Protein AF-A0A924NNB6-F1 (afdb_monomer_lite)

Foldseek 3Di:
DVVPDDDDDDAFAVGDPHDPDPDDPDLLVRLVVVVVVCVVVVQQADAQEAEACRLSNQVNNCVVCVSRYPHYHYHNYPDDDPPPDPVNVVCPDPVVVVVVCVCVPPVNVVVVVVVLVVCVVVVNDPDDPPDPDD

Radius of gyration: 19.05 Å; chains: 1; bounding box: 53×29×44 Å

Sequence (134 aa):
MAATHHVLAPDLLSHGGSAKPRGDYSLGAHACGIRDLLAALGHDRITLVGHSLGGGIAMQFAYQFPERVERLALVGAGGLGPEVSAFLRAATLPGAELVLPVIAHRWVRQAGRKVGELLGKLGVPVSPAVGAAL

pLDDT: mean 83.87, std 15.1, range [34.75, 98.25]

Structure (mmCIF, N/CA/C/O backbone):
data_AF-A0A924NNB6-F1
#
_entry.id   AF-A0A924NNB6-F1
#
loop_
_atom_site.group_PDB
_atom_site.id
_atom_site.type_symbol
_atom_site.label_atom_id
_atom_site.label_alt_id
_atom_site.label_comp_id
_atom_site.label_asym_id
_atom_site.label_entity_id
_atom_site.label_seq_id
_atom_site.pdbx_PDB_ins_code
_atom_site.Cartn_x
_atom_site.Cartn_y
_atom_site.Cartn_z
_atom_site.occupancy
_atom_site.B_iso_or_equiv
_atom_site.auth_seq_id
_atom_site.auth_comp_id
_atom_site.auth_asym_id
_atom_site.auth_atom_id
_atom_site.pdbx_PDB_model_num
ATOM 1 N N . MET A 1 1 ? 1.177 -11.361 16.588 1.00 72.25 1 MET A N 1
ATOM 2 C CA . MET A 1 1 ? 0.005 -10.519 16.248 1.00 72.25 1 MET A CA 1
ATOM 3 C C . MET A 1 1 ? -1.304 -11.302 16.265 1.00 72.25 1 MET A C 1
ATOM 5 O O . MET A 1 1 ? -2.208 -10.872 16.962 1.00 72.25 1 MET A O 1
ATOM 9 N N . ALA A 1 2 ? -1.407 -12.460 15.599 1.00 86.75 2 ALA A N 1
ATOM 10 C CA . ALA A 1 2 ? -2.663 -13.227 15.517 1.00 86.75 2 ALA A CA 1
ATOM 11 C C . ALA A 1 2 ? -3.257 -13.700 16.864 1.00 86.75 2 ALA A C 1
ATOM 13 O O . ALA A 1 2 ? -4.454 -13.924 16.953 1.00 86.75 2 ALA A O 1
ATOM 14 N N . ALA A 1 3 ? -2.448 -13.810 17.926 1.00 89.19 3 ALA A N 1
ATOM 15 C CA . ALA A 1 3 ? -2.936 -14.181 19.259 1.00 89.19 3 ALA A CA 1
ATOM 16 C C . ALA A 1 3 ? -3.886 -13.142 19.890 1.00 89.19 3 ALA A C 1
ATOM 18 O O . ALA A 1 3 ? -4.628 -13.475 20.805 1.00 89.19 3 ALA A O 1
ATOM 19 N N . THR A 1 4 ? -3.848 -11.885 19.434 1.00 93.81 4 THR A N 1
ATOM 20 C CA . THR A 1 4 ? -4.623 -10.775 20.021 1.00 93.81 4 THR A CA 1
ATOM 21 C C . THR A 1 4 ? -5.350 -9.919 18.988 1.00 93.81 4 THR A C 1
ATOM 23 O O . THR A 1 4 ? -6.103 -9.029 19.364 1.00 93.81 4 THR A O 1
ATOM 26 N N . HIS A 1 5 ? -5.117 -10.153 17.695 1.00 92.38 5 HIS A N 1
ATOM 27 C CA . HIS A 1 5 ? -5.667 -9.352 16.604 1.00 92.38 5 HIS A CA 1
ATOM 28 C C . HIS A 1 5 ? -6.185 -10.260 15.495 1.00 92.38 5 HIS A C 1
ATOM 30 O O . HIS A 1 5 ? -5.566 -11.278 15.180 1.00 92.38 5 HIS A O 1
ATOM 36 N N . HIS A 1 6 ? -7.262 -9.834 14.837 1.00 94.44 6 HIS A N 1
ATOM 37 C CA . HIS A 1 6 ? -7.624 -10.380 13.538 1.00 94.44 6 HIS A CA 1
ATOM 38 C C . HIS A 1 6 ? -6.660 -9.812 12.488 1.00 94.44 6 HIS A C 1
ATOM 40 O O . HIS A 1 6 ? -6.624 -8.604 12.260 1.00 94.44 6 HIS A O 1
ATOM 46 N N . VAL A 1 7 ? -5.817 -10.671 11.911 1.00 96.12 7 VAL A N 1
ATOM 47 C CA . VAL A 1 7 ? -4.740 -10.257 11.002 1.00 96.12 7 VAL A CA 1
ATOM 48 C C . VAL A 1 7 ? -5.115 -10.599 9.568 1.00 96.12 7 VAL A C 1
ATOM 50 O O . VAL A 1 7 ? -5.275 -11.769 9.230 1.00 96.12 7 VAL A O 1
ATOM 53 N N . LEU A 1 8 ? -5.180 -9.573 8.720 1.00 95.75 8 LEU A N 1
ATOM 54 C CA . LEU A 1 8 ? -5.325 -9.714 7.275 1.00 95.75 8 LEU A CA 1
ATOM 55 C C . LEU A 1 8 ? -3.960 -9.508 6.611 1.00 95.75 8 LEU A C 1
ATOM 57 O O . LEU A 1 8 ? -3.350 -8.451 6.762 1.00 95.75 8 LEU A O 1
ATOM 61 N N . ALA A 1 9 ? -3.489 -10.511 5.872 1.00 95.56 9 ALA A N 1
ATOM 62 C CA . ALA A 1 9 ? -2.234 -10.461 5.120 1.00 95.56 9 ALA A CA 1
ATOM 63 C C . ALA A 1 9 ? -2.452 -10.995 3.690 1.00 95.56 9 ALA A C 1
ATOM 65 O O . ALA A 1 9 ? -2.056 -12.122 3.390 1.00 95.56 9 ALA A O 1
ATOM 66 N N . PRO A 1 10 ? -3.151 -10.237 2.825 1.00 94.62 10 PRO A N 1
ATOM 67 C CA . PRO A 1 10 ? -3.444 -10.670 1.465 1.00 94.62 10 PRO A CA 1
ATOM 68 C C . PRO A 1 10 ? -2.213 -10.571 0.556 1.00 94.62 10 PRO A C 1
ATOM 70 O O . PRO A 1 10 ? -1.406 -9.646 0.673 1.00 94.62 10 PRO A O 1
ATOM 73 N N . ASP A 1 11 ? -2.136 -11.461 -0.432 1.00 96.00 11 ASP A N 1
ATOM 74 C CA . ASP A 1 11 ? -1.263 -11.256 -1.585 1.00 96.00 11 ASP A CA 1
ATOM 75 C C . ASP A 1 11 ? -1.826 -10.123 -2.453 1.00 96.00 11 ASP A C 1
ATOM 77 O O . ASP A 1 11 ? -2.956 -10.197 -2.944 1.00 96.00 11 ASP A O 1
ATOM 81 N N . LEU A 1 12 ? -1.039 -9.068 -2.678 1.00 93.38 12 LEU A N 1
ATOM 82 C CA . LEU A 1 12 ? -1.432 -7.978 -3.575 1.00 93.38 12 LEU A CA 1
ATOM 83 C C . LEU A 1 12 ? -1.624 -8.484 -5.009 1.00 93.38 12 LEU A C 1
ATOM 85 O O . LEU A 1 12 ? -0.997 -9.456 -5.431 1.00 93.38 12 LEU A O 1
ATOM 89 N N . LEU A 1 13 ? -2.432 -7.779 -5.805 1.00 92.25 13 LEU A N 1
ATOM 90 C CA . LEU A 1 13 ? -2.535 -8.058 -7.238 1.00 92.25 13 LEU A CA 1
ATOM 91 C C . LEU A 1 13 ? -1.130 -8.087 -7.865 1.00 92.25 13 LEU A C 1
ATOM 93 O O . LEU A 1 13 ? -0.260 -7.298 -7.496 1.00 92.25 13 LEU A O 1
ATOM 97 N N . SER A 1 14 ? -0.894 -9.020 -8.785 1.00 89.06 14 SER A N 1
ATOM 98 C CA . SER A 1 14 ? 0.411 -9.408 -9.349 1.00 89.06 14 SER A CA 1
ATOM 99 C C . SER A 1 14 ? 1.428 -10.106 -8.431 1.00 89.06 14 SER A C 1
ATOM 101 O O . SER A 1 14 ? 2.442 -10.593 -8.936 1.00 89.06 14 SER A O 1
ATOM 103 N N . HIS A 1 15 ? 1.153 -10.251 -7.134 1.00 92.50 15 HIS A N 1
ATOM 104 C CA . HIS A 1 15 ? 2.054 -10.872 -6.156 1.00 92.50 15 HIS A CA 1
ATOM 105 C C . HIS A 1 15 ? 1.536 -12.240 -5.700 1.00 92.50 15 HIS A C 1
ATOM 107 O O . HIS A 1 15 ? 0.348 -12.531 -5.818 1.00 92.50 15 HIS A O 1
ATOM 113 N N . GLY A 1 16 ? 2.443 -13.098 -5.221 1.00 93.19 16 GLY A N 1
ATOM 114 C CA . GLY A 1 16 ? 2.105 -14.392 -4.617 1.00 93.19 16 GLY A CA 1
ATOM 115 C C . GLY A 1 16 ? 1.098 -15.223 -5.424 1.00 93.19 16 GLY A C 1
ATOM 116 O O . GLY A 1 16 ? 1.246 -15.385 -6.644 1.00 93.19 16 GLY A O 1
ATOM 117 N N . GLY A 1 17 ? 0.072 -15.728 -4.739 1.00 94.50 17 GLY A N 1
ATOM 118 C CA . GLY A 1 17 ? -1.052 -16.483 -5.296 1.00 94.50 17 GLY A CA 1
ATOM 119 C C . GLY A 1 17 ? -2.124 -15.631 -5.984 1.00 94.50 17 GLY A C 1
ATOM 120 O O . GLY A 1 17 ? -2.973 -16.181 -6.684 1.00 94.50 17 GLY A O 1
ATOM 121 N N . SER A 1 18 ? -2.073 -14.304 -5.857 1.00 95.06 18 SER A N 1
ATOM 122 C CA . SER A 1 18 ? -3.040 -13.406 -6.492 1.00 95.06 18 SER A CA 1
ATOM 123 C C . SER A 1 18 ? -2.898 -13.361 -8.015 1.00 95.06 18 SER A C 1
ATOM 125 O O . SER A 1 18 ? -1.831 -13.603 -8.603 1.00 95.06 18 SER A O 1
ATOM 127 N N . ALA A 1 19 ? -4.014 -13.034 -8.670 1.00 92.25 19 ALA A N 1
ATOM 128 C CA . ALA A 1 19 ? -4.095 -12.915 -10.118 1.00 92.25 19 ALA A CA 1
ATOM 129 C C . ALA A 1 19 ? -3.088 -11.882 -10.659 1.00 92.25 19 ALA A C 1
ATOM 131 O O . ALA A 1 19 ? -2.722 -10.914 -9.989 1.00 92.25 19 ALA A O 1
ATOM 132 N N . LYS A 1 20 ? -2.643 -12.095 -11.901 1.00 93.12 20 LYS A N 1
ATOM 133 C CA . LYS A 1 20 ? -1.662 -11.252 -12.609 1.00 93.12 20 LYS A CA 1
ATOM 134 C C . LYS A 1 20 ? -2.254 -10.700 -13.919 1.00 93.12 20 LYS A C 1
ATOM 136 O O . LYS A 1 20 ? -1.689 -10.956 -14.984 1.00 93.12 20 LYS A O 1
ATOM 141 N N . PRO A 1 21 ? -3.423 -10.028 -13.891 1.00 92.19 21 PRO A N 1
ATOM 142 C CA . PRO A 1 21 ? -4.035 -9.494 -15.104 1.00 92.19 21 PRO A CA 1
ATOM 143 C C . PRO A 1 21 ? -3.196 -8.350 -15.684 1.00 92.19 21 PRO A C 1
ATOM 145 O O . PRO A 1 21 ? -2.355 -7.760 -15.009 1.00 92.19 21 PRO A O 1
ATOM 148 N N . ARG A 1 22 ? -3.435 -7.983 -16.941 1.00 89.69 22 ARG A N 1
ATOM 149 C CA . ARG A 1 22 ? -2.976 -6.675 -17.425 1.00 89.69 22 ARG A CA 1
ATOM 150 C C . ARG A 1 22 ? -3.924 -5.624 -16.850 1.00 89.69 22 ARG A C 1
ATOM 152 O O . ARG A 1 22 ? -5.133 -5.821 -16.911 1.00 89.69 22 ARG A O 1
ATOM 159 N N . GLY A 1 23 ? -3.392 -4.549 -16.284 1.00 88.38 23 GLY A N 1
ATOM 160 C CA . GLY A 1 23 ? -4.204 -3.535 -15.622 1.00 88.38 23 GLY A CA 1
ATOM 161 C C . GLY A 1 23 ? -3.360 -2.431 -15.005 1.00 88.38 23 GLY A C 1
ATOM 162 O O . GLY A 1 23 ? -2.148 -2.375 -15.224 1.00 88.38 23 GLY A O 1
ATOM 163 N N . ASP A 1 24 ? -4.025 -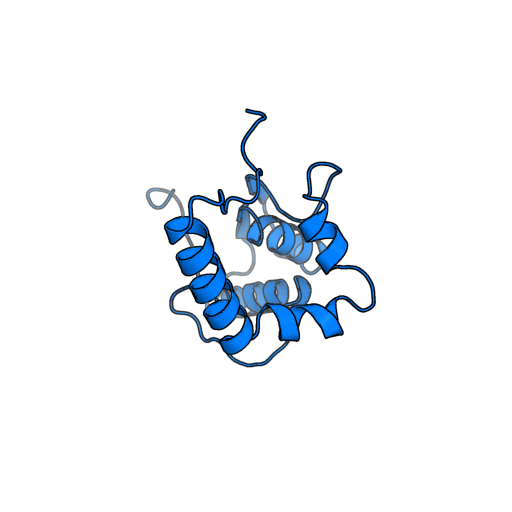1.566 -14.245 1.00 89.69 24 ASP A N 1
ATOM 164 C CA . ASP A 1 24 ? -3.372 -0.515 -13.476 1.00 89.69 24 ASP A CA 1
ATOM 165 C C . ASP A 1 24 ? -2.739 -1.098 -12.200 1.00 89.69 24 ASP A C 1
ATOM 167 O O . ASP A 1 24 ? -3.416 -1.715 -11.379 1.00 89.69 24 ASP A O 1
ATOM 171 N N . TYR A 1 25 ? -1.429 -0.898 -12.061 1.00 90.06 25 TYR A N 1
ATOM 172 C CA . TYR A 1 25 ? -0.612 -1.295 -10.909 1.00 90.06 25 TYR A CA 1
ATOM 173 C C . TYR A 1 25 ? -0.048 -0.077 -10.165 1.00 90.06 25 TYR A C 1
ATOM 175 O O . TYR A 1 25 ? 0.946 -0.172 -9.443 1.00 90.06 25 TYR A O 1
ATOM 183 N N . SER A 1 26 ? -0.661 1.092 -10.357 1.00 90.75 26 SER A N 1
ATOM 184 C CA . SER A 1 26 ? -0.357 2.286 -9.583 1.00 90.75 26 SER A CA 1
ATOM 185 C C . SER A 1 26 ? -0.593 2.044 -8.089 1.00 90.75 26 SER A C 1
ATOM 187 O O . SER A 1 26 ? -1.390 1.194 -7.678 1.00 90.75 26 SER A O 1
ATOM 189 N N . LEU A 1 27 ? 0.069 2.841 -7.243 1.00 92.94 27 LEU A N 1
ATOM 190 C CA . LEU A 1 27 ? -0.195 2.824 -5.800 1.00 92.94 27 LEU A CA 1
ATOM 191 C C . LEU A 1 27 ? -1.682 3.077 -5.506 1.00 92.94 27 LEU A C 1
ATOM 193 O O . LEU A 1 27 ? -2.234 2.472 -4.590 1.00 92.94 27 LEU A O 1
ATOM 197 N N . GLY A 1 28 ? -2.332 3.933 -6.306 1.00 94.88 28 GLY A N 1
ATOM 198 C CA . GLY A 1 28 ? -3.760 4.224 -6.197 1.00 94.88 28 GLY A CA 1
ATOM 199 C C . GLY A 1 28 ? -4.635 3.015 -6.521 1.00 94.88 28 GLY A C 1
ATOM 200 O O . GLY A 1 28 ? -5.554 2.717 -5.765 1.00 94.88 28 GLY A O 1
ATOM 201 N N . ALA A 1 29 ? -4.324 2.268 -7.584 1.00 95.44 29 ALA A N 1
ATOM 202 C CA . ALA A 1 29 ? -5.042 1.036 -7.907 1.00 95.44 29 ALA A CA 1
ATOM 203 C C . ALA A 1 29 ? -4.890 -0.021 -6.807 1.00 95.44 29 ALA A C 1
ATOM 205 O O . ALA A 1 29 ? -5.873 -0.643 -6.403 1.00 95.44 29 ALA A O 1
ATOM 206 N N . HIS A 1 30 ? -3.682 -0.182 -6.261 1.00 96.50 30 HIS A N 1
ATOM 207 C CA . HIS A 1 30 ? -3.458 -1.072 -5.124 1.00 96.50 30 HIS A CA 1
ATOM 208 C C . HIS A 1 30 ? -4.237 -0.641 -3.873 1.00 96.50 30 HIS A C 1
ATOM 210 O O . HIS A 1 30 ? -4.828 -1.492 -3.210 1.00 96.50 30 HIS A O 1
ATOM 216 N N . ALA A 1 31 ? -4.285 0.657 -3.568 1.00 97.56 31 ALA A N 1
ATOM 217 C CA . ALA A 1 31 ? -5.057 1.188 -2.448 1.00 97.56 31 ALA A CA 1
ATOM 218 C C . ALA A 1 31 ? -6.571 0.958 -2.628 1.00 97.56 31 ALA A C 1
ATOM 220 O O . ALA A 1 31 ? -7.230 0.483 -1.702 1.00 97.56 31 ALA A O 1
ATOM 221 N N . CYS A 1 32 ? -7.115 1.190 -3.827 1.00 97.69 32 CYS A N 1
ATOM 222 C CA . CYS A 1 32 ? -8.499 0.831 -4.155 1.00 97.69 32 CYS A CA 1
ATOM 223 C C . CYS A 1 32 ? -8.760 -0.672 -3.973 1.00 97.69 32 CYS A C 1
ATOM 225 O O . CYS A 1 32 ? -9.769 -1.048 -3.386 1.00 97.69 32 CYS A O 1
ATOM 227 N N . GLY A 1 33 ? -7.825 -1.531 -4.391 1.00 96.69 33 GLY A N 1
ATOM 228 C CA . GLY A 1 33 ? -7.934 -2.976 -4.182 1.00 96.69 33 GLY A CA 1
ATOM 229 C C . GLY A 1 33 ? -7.995 -3.369 -2.702 1.00 96.69 33 GLY A C 1
ATOM 230 O O . GLY A 1 33 ? -8.787 -4.233 -2.330 1.00 96.69 33 GLY A O 1
ATOM 231 N N . ILE A 1 34 ? -7.214 -2.711 -1.837 1.00 97.44 34 ILE A N 1
ATOM 232 C CA . ILE A 1 34 ? -7.300 -2.916 -0.381 1.00 97.44 34 ILE A CA 1
ATOM 233 C C . ILE A 1 34 ? -8.668 -2.469 0.141 1.00 97.44 34 ILE A C 1
ATOM 235 O O . ILE A 1 34 ? -9.281 -3.200 0.914 1.00 97.44 34 ILE A O 1
ATOM 239 N N . ARG A 1 35 ? -9.178 -1.309 -0.293 1.00 97.88 35 ARG A N 1
ATOM 240 C CA . ARG A 1 35 ? -10.508 -0.819 0.111 1.00 97.88 35 ARG A CA 1
ATOM 241 C C . ARG A 1 35 ? -11.589 -1.839 -0.237 1.00 97.88 35 ARG A C 1
ATOM 243 O O . ARG A 1 35 ? -12.434 -2.137 0.603 1.00 97.88 35 ARG A O 1
ATOM 250 N N . ASP A 1 36 ? -11.547 -2.373 -1.451 1.00 97.12 36 ASP A N 1
ATOM 251 C CA . ASP A 1 36 ? -12.550 -3.317 -1.942 1.00 97.12 36 ASP A CA 1
ATOM 252 C C . ASP A 1 36 ? -12.469 -4.657 -1.206 1.00 97.12 36 ASP A C 1
ATOM 254 O O . ASP A 1 36 ? -13.498 -5.232 -0.856 1.00 97.12 36 ASP A O 1
ATOM 258 N N . LEU A 1 37 ? -11.256 -5.115 -0.881 1.00 96.88 37 LEU A N 1
ATOM 259 C CA . LEU A 1 37 ? -11.057 -6.282 -0.026 1.00 96.88 37 LEU A CA 1
ATOM 260 C C . LEU A 1 37 ? -11.663 -6.071 1.369 1.00 96.88 37 LEU A 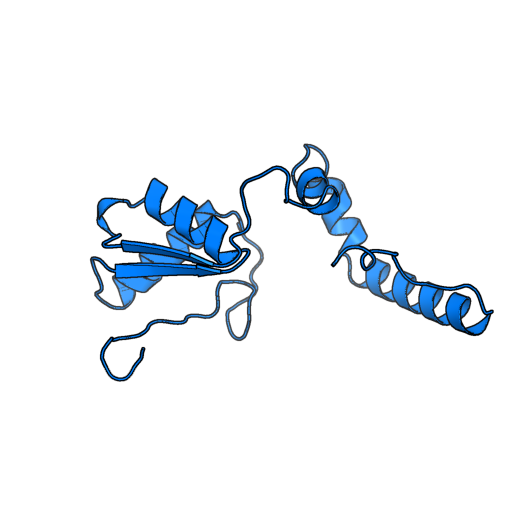C 1
ATOM 262 O O . LEU A 1 37 ? -12.361 -6.948 1.869 1.00 96.88 37 LEU A O 1
ATOM 266 N N . LEU A 1 38 ? -11.417 -4.918 1.996 1.00 97.44 38 LEU A N 1
ATOM 267 C CA . LEU A 1 38 ? -11.974 -4.605 3.313 1.00 97.44 38 LEU A CA 1
ATOM 268 C C . LEU A 1 38 ? -13.504 -4.563 3.282 1.00 97.44 38 LEU A C 1
ATOM 270 O O . LEU A 1 38 ? -14.142 -5.143 4.157 1.00 97.44 38 LEU A O 1
ATOM 274 N N . ALA A 1 39 ? -14.085 -3.952 2.247 1.00 97.19 39 ALA A N 1
ATOM 275 C CA . ALA A 1 39 ? -15.530 -3.929 2.050 1.00 97.19 39 ALA A CA 1
ATOM 276 C C . ALA A 1 39 ? -16.106 -5.345 1.883 1.00 97.19 39 ALA A C 1
ATOM 278 O O . ALA A 1 39 ? -17.099 -5.681 2.523 1.00 97.19 39 ALA A O 1
ATOM 279 N N . ALA A 1 40 ? -15.457 -6.198 1.084 1.00 97.56 40 ALA A N 1
ATOM 280 C CA . ALA A 1 40 ? -15.882 -7.582 0.873 1.00 97.56 40 ALA A CA 1
ATOM 281 C C . ALA A 1 40 ? -15.798 -8.441 2.148 1.00 97.56 40 ALA A C 1
ATOM 283 O O . ALA A 1 40 ? -16.593 -9.362 2.322 1.00 97.56 40 ALA A O 1
ATOM 284 N N . LEU A 1 41 ? -14.851 -8.140 3.039 1.00 96.88 41 LEU A N 1
ATOM 285 C CA . LEU A 1 41 ? -14.674 -8.828 4.321 1.00 96.88 41 LEU A CA 1
ATOM 286 C C . LEU A 1 41 ? -15.486 -8.205 5.472 1.00 96.88 41 LEU A C 1
ATOM 288 O O . LEU A 1 41 ? -15.477 -8.746 6.574 1.00 96.88 41 LEU A O 1
ATOM 292 N N . GLY A 1 42 ? -16.187 -7.090 5.237 1.00 97.00 42 GLY A N 1
ATOM 293 C CA . GLY A 1 42 ? -16.997 -6.413 6.255 1.00 97.00 42 GLY A CA 1
ATOM 294 C C . GLY A 1 42 ? -16.180 -5.645 7.299 1.00 97.00 42 GLY A C 1
ATOM 295 O O . GLY A 1 42 ? -16.576 -5.572 8.461 1.00 97.00 42 GLY A O 1
ATOM 296 N N . HIS A 1 43 ? -15.027 -5.092 6.913 1.00 96.81 43 HIS A N 1
ATOM 297 C CA . HIS A 1 43 ? -14.178 -4.283 7.786 1.00 96.81 43 HIS A CA 1
ATOM 298 C C . HIS A 1 43 ? -14.210 -2.806 7.385 1.00 96.81 43 HIS A C 1
ATOM 300 O O . HIS A 1 43 ? -13.738 -2.426 6.315 1.00 96.81 43 HIS A O 1
ATOM 306 N N . ASP A 1 44 ? -14.712 -1.951 8.275 1.00 95.44 44 ASP A N 1
ATOM 307 C CA . ASP A 1 44 ? -14.815 -0.515 7.996 1.00 95.44 44 ASP A CA 1
ATOM 308 C C . ASP A 1 44 ? -13.506 0.237 8.237 1.00 95.44 44 ASP A C 1
ATOM 310 O O . ASP A 1 44 ? -13.128 1.095 7.434 1.00 95.44 44 ASP A O 1
ATOM 314 N N . ARG A 1 45 ? -12.800 -0.109 9.320 1.00 97.19 45 ARG A N 1
ATOM 315 C CA . ARG A 1 45 ? -11.585 0.572 9.772 1.00 97.19 45 ARG A CA 1
ATOM 316 C C . ARG A 1 45 ? -10.522 -0.427 10.216 1.00 97.19 45 ARG A C 1
ATOM 318 O O . ARG A 1 45 ? -10.847 -1.450 10.814 1.00 97.19 45 ARG A O 1
ATOM 325 N N . ILE A 1 46 ? -9.255 -0.132 9.928 1.00 97.94 46 ILE A N 1
ATOM 326 C CA . ILE A 1 46 ? -8.130 -1.023 10.237 1.00 97.94 46 ILE A CA 1
ATOM 327 C C . ILE A 1 46 ? -6.918 -0.282 10.803 1.00 97.94 46 ILE A C 1
ATOM 329 O O . ILE A 1 46 ? -6.680 0.891 10.519 1.00 97.94 46 ILE A O 1
ATOM 333 N N . THR A 1 47 ? -6.092 -1.007 11.558 1.00 98.06 47 THR A N 1
ATOM 334 C CA . THR A 1 47 ? -4.679 -0.649 11.726 1.00 98.06 47 THR A CA 1
ATOM 335 C C . THR A 1 47 ? -3.912 -1.185 10.517 1.00 98.06 47 THR A C 1
ATOM 337 O O . THR A 1 47 ? -3.917 -2.389 10.269 1.00 98.06 47 THR A O 1
ATOM 340 N N . LEU A 1 48 ? -3.274 -0.295 9.758 1.00 97.88 48 LEU A N 1
ATOM 341 C CA . LEU A 1 48 ? -2.618 -0.618 8.494 1.00 97.88 48 LEU A CA 1
ATOM 342 C C . LEU A 1 48 ? -1.098 -0.662 8.669 1.00 97.88 48 LEU A C 1
ATOM 344 O O . LEU A 1 48 ? -0.492 0.273 9.192 1.00 97.88 48 LEU A O 1
ATOM 348 N N . VAL A 1 49 ? -0.476 -1.746 8.205 1.00 97.25 49 VAL A N 1
ATOM 349 C CA . VAL A 1 49 ? 0.980 -1.934 8.236 1.00 97.25 49 VAL A CA 1
ATOM 350 C C . VAL A 1 49 ? 1.487 -2.088 6.806 1.00 97.25 49 VAL A C 1
ATOM 352 O O . VAL A 1 49 ? 1.030 -2.970 6.083 1.00 97.25 49 VAL A O 1
ATOM 355 N N . GLY A 1 50 ? 2.430 -1.240 6.395 1.00 95.81 50 GLY A N 1
ATOM 356 C CA . GLY A 1 50 ? 3.011 -1.252 5.054 1.00 95.81 50 GLY A CA 1
ATOM 357 C C . GLY A 1 50 ? 4.519 -1.493 5.074 1.00 95.81 50 GLY A C 1
ATOM 358 O O . GLY A 1 50 ? 5.253 -0.738 5.710 1.00 95.81 50 GLY A O 1
ATOM 359 N N . HIS A 1 51 ? 4.987 -2.511 4.343 1.00 94.31 51 HIS A N 1
ATOM 360 C CA . HIS A 1 51 ? 6.413 -2.818 4.181 1.00 94.31 51 HIS A CA 1
ATOM 361 C C . HIS A 1 51 ? 6.877 -2.672 2.729 1.00 94.31 51 HIS A C 1
ATOM 363 O O . HIS A 1 51 ? 6.213 -3.183 1.826 1.00 94.31 51 HIS A O 1
ATOM 369 N N . SER A 1 52 ? 8.028 -2.030 2.486 1.00 91.25 52 SER A N 1
ATOM 370 C CA . SER A 1 52 ? 8.575 -1.822 1.133 1.00 91.25 52 SER A CA 1
ATOM 371 C C . SER A 1 52 ? 7.535 -1.187 0.194 1.00 91.25 52 SER A C 1
ATOM 373 O O . SER A 1 52 ? 6.968 -0.154 0.548 1.00 91.25 52 SER A O 1
ATOM 375 N N . LEU A 1 53 ? 7.219 -1.788 -0.960 1.00 91.56 53 LEU A N 1
ATOM 376 C CA . LEU A 1 53 ? 6.121 -1.353 -1.837 1.00 91.56 53 LEU A CA 1
ATOM 377 C C . LEU A 1 53 ? 4.805 -1.147 -1.065 1.00 91.56 53 LEU A C 1
ATOM 379 O O . LEU A 1 53 ? 4.101 -0.161 -1.281 1.00 91.56 53 LEU A O 1
ATOM 383 N N . GLY A 1 54 ? 4.508 -2.039 -0.118 1.00 94.00 54 GLY A N 1
ATOM 384 C CA . GLY A 1 54 ? 3.339 -1.947 0.751 1.00 94.00 54 GLY A CA 1
ATOM 385 C C . GLY A 1 54 ? 3.324 -0.688 1.618 1.00 94.00 54 GLY A C 1
ATOM 386 O O . GLY A 1 54 ? 2.252 -0.230 1.986 1.00 94.00 54 GLY A O 1
ATOM 387 N N . GLY A 1 55 ? 4.480 -0.086 1.906 1.00 94.19 55 GLY A N 1
ATOM 388 C CA . GLY A 1 55 ? 4.572 1.213 2.571 1.00 94.19 55 GLY A CA 1
ATOM 389 C C . GLY A 1 55 ? 4.025 2.349 1.707 1.00 94.19 55 GLY A C 1
ATOM 390 O O . GLY A 1 55 ? 3.204 3.132 2.176 1.00 94.19 55 GLY A O 1
ATOM 391 N N . GLY A 1 56 ? 4.402 2.388 0.426 1.00 93.38 56 GLY A N 1
ATOM 392 C CA . GLY A 1 56 ? 3.867 3.348 -0.544 1.00 93.38 56 GLY A CA 1
ATOM 393 C C . GLY A 1 56 ? 2.362 3.185 -0.741 1.00 93.38 56 GLY A C 1
ATOM 394 O O . GLY A 1 56 ? 1.621 4.165 -0.745 1.00 93.38 56 GLY A O 1
ATOM 395 N N . ILE A 1 57 ? 1.898 1.937 -0.814 1.00 96.19 57 ILE A N 1
ATOM 396 C CA . ILE A 1 57 ? 0.469 1.620 -0.904 1.00 96.19 57 ILE A CA 1
ATOM 397 C C . ILE A 1 57 ? -0.261 2.043 0.377 1.00 96.19 57 ILE A C 1
ATOM 399 O O . ILE A 1 57 ? -1.341 2.618 0.294 1.00 96.19 57 ILE A O 1
ATOM 403 N N . ALA A 1 58 ? 0.319 1.809 1.556 1.00 96.94 58 ALA A N 1
ATOM 404 C CA . ALA A 1 58 ? -0.301 2.168 2.828 1.00 96.94 58 ALA A CA 1
ATOM 405 C C . ALA A 1 58 ? -0.417 3.688 3.017 1.00 96.94 58 ALA A C 1
ATOM 407 O O . ALA A 1 58 ? -1.450 4.168 3.481 1.00 96.94 58 ALA A O 1
ATOM 408 N N . MET A 1 59 ? 0.598 4.452 2.600 1.00 95.88 59 MET A N 1
ATOM 409 C CA . MET A 1 59 ? 0.528 5.916 2.565 1.00 95.88 59 MET A CA 1
ATOM 410 C C . MET A 1 59 ? -0.539 6.401 1.578 1.00 95.88 59 MET A C 1
ATOM 412 O O . MET A 1 59 ? -1.343 7.263 1.924 1.00 95.88 59 MET A O 1
ATOM 416 N N . GLN A 1 60 ? -0.596 5.812 0.380 1.00 96.44 60 GLN A N 1
ATOM 417 C CA . GLN A 1 60 ? -1.618 6.143 -0.612 1.00 96.44 60 GLN A CA 1
ATOM 418 C C . GLN A 1 60 ? -3.031 5.830 -0.103 1.00 96.44 60 GLN A C 1
ATOM 420 O O . GLN A 1 60 ? -3.942 6.634 -0.282 1.00 96.44 60 GLN A O 1
ATOM 425 N N . PHE A 1 61 ? -3.211 4.692 0.567 1.00 98.12 61 PHE A N 1
ATOM 426 C CA . PHE A 1 61 ? -4.480 4.301 1.172 1.00 98.12 61 PHE A CA 1
ATOM 427 C C . PHE A 1 61 ? -4.903 5.278 2.270 1.00 98.12 61 PHE A C 1
ATOM 429 O O . PHE A 1 61 ? -6.043 5.726 2.273 1.00 98.12 61 PHE A O 1
ATOM 436 N N . ALA A 1 62 ? -3.986 5.659 3.164 1.00 97.81 62 ALA A N 1
ATOM 437 C CA . ALA A 1 62 ? -4.264 6.640 4.211 1.00 97.81 62 ALA A CA 1
ATOM 438 C C . ALA A 1 62 ? -4.597 8.031 3.646 1.00 97.81 62 ALA A C 1
ATOM 440 O O . ALA A 1 62 ? -5.389 8.754 4.242 1.00 97.81 62 ALA A O 1
ATOM 441 N N . TYR A 1 63 ? -4.024 8.397 2.495 1.00 97.12 63 TYR A N 1
ATOM 442 C CA . TYR A 1 63 ? -4.360 9.632 1.787 1.00 97.12 63 TYR A CA 1
ATOM 443 C C . TYR A 1 63 ? -5.750 9.580 1.132 1.00 97.12 63 TYR A C 1
ATOM 445 O O . TYR A 1 63 ? -6.497 10.551 1.207 1.00 97.12 63 TYR A O 1
ATOM 453 N N . GLN A 1 64 ? -6.104 8.461 0.493 1.00 98.19 64 GLN A N 1
ATOM 454 C CA . GLN A 1 64 ? -7.361 8.317 -0.252 1.00 98.19 64 GLN A CA 1
ATOM 455 C C . GLN A 1 64 ? -8.573 7.985 0.629 1.00 98.19 64 GLN A C 1
ATOM 457 O O . GLN A 1 64 ? -9.679 8.409 0.307 1.00 98.19 64 GLN A O 1
ATOM 462 N N . PHE A 1 65 ? -8.368 7.223 1.707 1.00 98.25 65 PHE A N 1
ATOM 463 C CA . PHE A 1 65 ? -9.414 6.710 2.601 1.00 98.25 65 PHE A CA 1
ATOM 464 C C . PHE A 1 65 ? -9.035 6.918 4.083 1.00 98.25 65 PHE A C 1
ATOM 466 O O . PHE A 1 65 ? -8.954 5.944 4.845 1.00 98.25 65 PHE A O 1
ATOM 473 N N . PRO A 1 66 ? -8.738 8.159 4.523 1.00 98.12 66 PRO A N 1
ATOM 474 C CA . PRO A 1 66 ? -8.275 8.436 5.887 1.00 98.12 66 PRO A CA 1
ATOM 475 C C . PRO A 1 66 ? -9.262 7.962 6.964 1.00 98.12 66 PRO A C 1
ATOM 477 O O . PRO A 1 66 ? -8.853 7.527 8.041 1.00 98.12 66 PRO A O 1
ATOM 480 N N . GLU A 1 67 ? -10.563 7.973 6.666 1.00 98.06 67 GLU A N 1
ATOM 481 C CA . GLU A 1 67 ? -11.630 7.494 7.544 1.00 98.06 67 GLU A CA 1
ATOM 482 C C . GLU A 1 67 ? -11.524 5.995 7.865 1.00 98.06 67 GLU A C 1
ATOM 484 O O . GLU A 1 67 ? -11.994 5.554 8.914 1.00 98.06 67 GLU A O 1
ATOM 489 N N . ARG A 1 68 ? -10.845 5.219 7.009 1.00 97.94 68 ARG A N 1
ATOM 490 C CA . ARG A 1 68 ? -10.664 3.766 7.146 1.00 97.94 68 ARG A CA 1
ATOM 491 C C . ARG A 1 68 ? -9.393 3.368 7.899 1.00 97.94 68 ARG A C 1
ATOM 493 O O . ARG A 1 68 ? -9.165 2.179 8.121 1.00 97.94 68 ARG A O 1
ATOM 500 N N . VAL A 1 69 ? -8.573 4.329 8.329 1.00 98.19 69 VAL A N 1
ATOM 501 C CA . VAL A 1 69 ? -7.301 4.064 9.020 1.00 98.19 69 VAL A CA 1
ATOM 502 C C . VAL A 1 69 ? -7.387 4.475 10.490 1.00 98.19 69 VAL A C 1
ATOM 504 O O . VAL A 1 69 ? -7.622 5.636 10.821 1.00 98.19 69 VAL A O 1
ATOM 507 N N . GLU A 1 70 ? -7.192 3.519 11.400 1.00 97.56 70 GLU A N 1
ATOM 508 C CA . GLU A 1 70 ? -7.035 3.773 12.841 1.00 97.56 70 GLU A CA 1
ATOM 509 C C . GLU A 1 70 ? -5.618 4.200 13.195 1.00 97.56 70 GLU A C 1
ATOM 511 O O . GLU A 1 70 ? -5.409 5.154 13.941 1.00 97.56 70 GLU A O 1
ATOM 516 N N . ARG A 1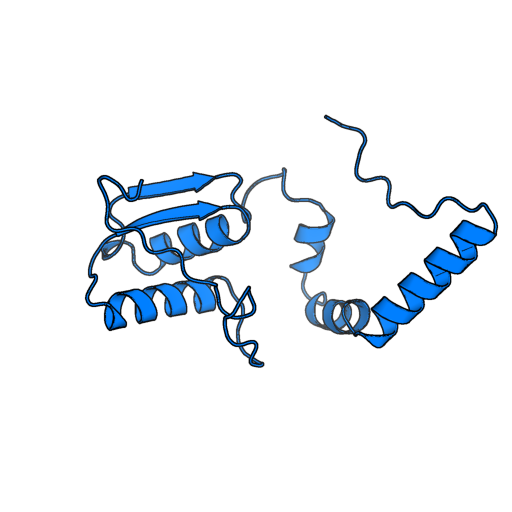 71 ? -4.647 3.438 12.693 1.00 97.62 71 ARG A N 1
ATOM 517 C CA . ARG A 1 71 ? -3.216 3.606 12.935 1.00 97.62 71 ARG A CA 1
ATOM 518 C C . ARG A 1 71 ? -2.472 3.163 11.684 1.00 97.62 71 ARG A C 1
ATOM 520 O O . ARG A 1 71 ? -2.923 2.246 10.996 1.00 97.62 71 ARG A O 1
ATOM 527 N N . LEU A 1 72 ? -1.330 3.786 11.422 1.00 97.38 72 LEU A N 1
ATOM 528 C CA . LEU A 1 72 ? -0.457 3.462 10.299 1.00 97.38 72 LEU A CA 1
ATOM 529 C C . LEU A 1 72 ? 0.941 3.133 10.825 1.00 97.38 72 LEU A C 1
ATOM 531 O O . LEU A 1 72 ? 1.522 3.924 11.564 1.00 97.38 72 LEU A O 1
ATOM 535 N N . ALA A 1 73 ? 1.484 1.986 10.423 1.00 96.56 73 ALA A N 1
ATOM 536 C CA . ALA A 1 73 ? 2.871 1.613 10.670 1.00 96.56 73 ALA A CA 1
ATOM 537 C C . ALA A 1 73 ? 3.598 1.379 9.340 1.00 96.56 73 ALA A C 1
ATOM 539 O O . ALA A 1 73 ? 3.116 0.647 8.474 1.00 96.56 73 ALA A O 1
ATOM 540 N N . LEU A 1 74 ? 4.770 1.992 9.184 1.00 94.69 74 LEU A N 1
ATOM 541 C CA . LEU A 1 74 ? 5.596 1.910 7.981 1.00 94.69 74 LEU A CA 1
ATOM 542 C C . LEU A 1 74 ? 6.919 1.225 8.321 1.00 94.69 74 LEU A C 1
ATOM 544 O O . LEU A 1 74 ? 7.624 1.655 9.231 1.00 94.69 74 LEU A O 1
ATOM 548 N N . VAL A 1 75 ? 7.261 0.166 7.589 1.00 92.38 75 VAL A N 1
ATOM 549 C CA . VAL A 1 75 ? 8.462 -0.643 7.839 1.00 92.38 75 VAL A CA 1
ATOM 550 C C . VAL A 1 75 ? 9.293 -0.695 6.563 1.00 92.38 75 VAL A C 1
ATOM 552 O O . VAL A 1 75 ? 8.881 -1.313 5.587 1.00 92.38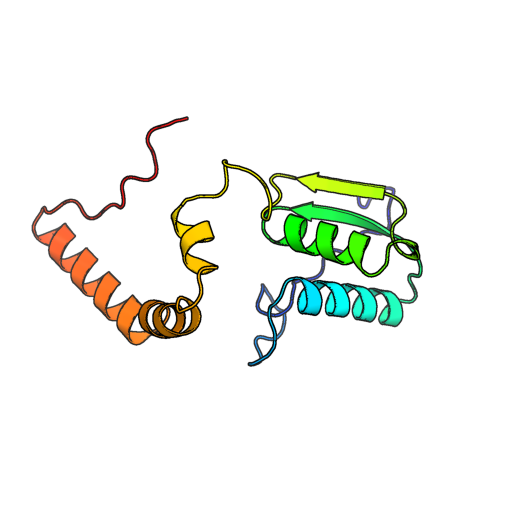 75 VAL A O 1
ATOM 555 N N . GLY A 1 76 ? 10.441 -0.014 6.526 1.00 85.94 76 GLY A N 1
ATOM 556 C CA . GLY A 1 76 ? 11.262 0.055 5.306 1.00 85.94 76 GLY A CA 1
ATOM 557 C C . GLY A 1 76 ? 10.451 0.496 4.079 1.00 85.94 76 GLY A C 1
ATOM 558 O O . GLY A 1 76 ? 10.540 -0.122 3.020 1.00 85.94 76 GLY A O 1
ATOM 559 N N . ALA A 1 77 ? 9.558 1.472 4.261 1.00 82.31 77 ALA A N 1
ATOM 560 C CA . ALA A 1 77 ? 8.561 1.850 3.268 1.00 82.31 77 ALA A CA 1
ATOM 561 C C . ALA A 1 77 ? 9.203 2.438 2.004 1.00 82.31 77 ALA A C 1
ATOM 563 O O . ALA A 1 77 ? 10.013 3.358 2.064 1.00 82.31 77 ALA A O 1
ATOM 564 N N . GLY A 1 78 ? 8.790 1.925 0.848 1.00 74.75 78 GLY A N 1
ATOM 565 C CA . GLY A 1 78 ? 9.083 2.519 -0.446 1.00 74.75 78 GLY A CA 1
ATOM 566 C C . GLY A 1 78 ? 8.184 3.727 -0.690 1.00 74.75 78 GLY A C 1
ATOM 567 O O . GLY A 1 78 ? 7.021 3.732 -0.292 1.00 74.75 78 GLY A O 1
ATOM 568 N N . GLY A 1 79 ? 8.715 4.741 -1.369 1.00 69.12 79 GLY A N 1
ATOM 569 C CA . GLY A 1 79 ? 7.920 5.868 -1.858 1.00 69.12 79 GLY A CA 1
ATOM 570 C C . GLY A 1 79 ? 8.388 7.247 -1.415 1.00 69.12 79 GLY A C 1
ATOM 571 O O . GLY A 1 79 ? 7.914 8.213 -1.998 1.00 69.12 79 GLY A O 1
ATOM 572 N N . LEU A 1 80 ? 9.318 7.382 -0.460 1.00 60.16 80 LEU A N 1
ATOM 573 C CA . LEU A 1 80 ? 9.802 8.697 -0.018 1.00 60.16 80 LEU A CA 1
ATOM 574 C C . LEU A 1 80 ? 11.281 8.678 0.400 1.00 60.16 80 LEU A C 1
ATOM 576 O O . LEU A 1 80 ? 11.748 7.723 1.012 1.00 60.16 80 LEU A O 1
ATOM 580 N N . GLY A 1 81 ? 11.982 9.781 0.113 1.00 63.03 81 GLY A N 1
ATOM 581 C CA . GLY A 1 81 ? 13.310 10.100 0.650 1.00 63.03 81 GLY A CA 1
ATOM 582 C C . GLY A 1 81 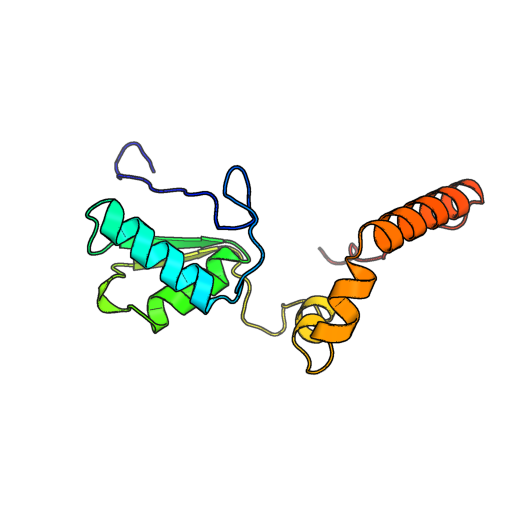? 14.474 10.007 -0.353 1.00 63.03 81 GLY A C 1
ATOM 583 O O . GLY A 1 81 ? 14.365 9.344 -1.386 1.00 63.03 81 GLY A O 1
ATOM 584 N N . PRO A 1 82 ? 15.612 10.667 -0.060 1.00 60.06 82 PRO A N 1
ATOM 585 C CA . PRO A 1 82 ? 16.835 10.580 -0.868 1.00 60.06 82 PRO A CA 1
ATOM 586 C C . PRO A 1 82 ? 17.437 9.164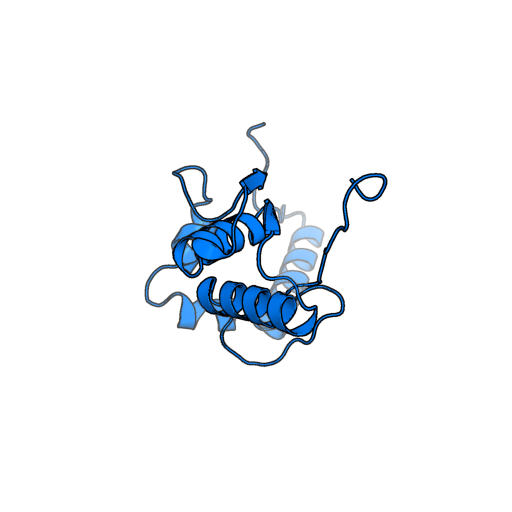 -0.893 1.00 60.06 82 PRO A C 1
ATOM 588 O O . PRO A 1 82 ? 18.211 8.850 -1.791 1.00 60.06 82 PRO A O 1
ATOM 591 N N . GLU A 1 83 ? 17.024 8.318 0.052 1.00 66.81 83 GLU A N 1
ATOM 592 C CA . GLU A 1 83 ? 17.391 6.905 0.211 1.00 66.81 83 GLU A CA 1
ATOM 593 C C . GLU A 1 83 ? 16.835 5.997 -0.905 1.00 66.81 83 GLU A C 1
ATOM 595 O O . GLU A 1 83 ? 17.273 4.858 -1.073 1.00 66.81 83 GLU A O 1
ATOM 600 N N . VAL A 1 84 ? 15.854 6.467 -1.688 1.00 68.88 84 VAL A N 1
ATOM 601 C CA . VAL A 1 84 ? 15.334 5.693 -2.822 1.00 68.88 84 VAL A CA 1
ATOM 602 C C . VAL A 1 84 ? 16.413 5.604 -3.897 1.00 68.88 84 VAL A C 1
ATOM 604 O O . VAL A 1 84 ? 16.882 6.626 -4.406 1.00 68.88 84 VAL A O 1
ATOM 607 N N . SER A 1 85 ? 16.775 4.374 -4.279 1.00 72.81 85 SER A N 1
ATOM 608 C CA . SER A 1 85 ? 17.848 4.143 -5.246 1.00 72.81 85 SER A CA 1
ATOM 609 C C . SER A 1 85 ? 17.626 4.934 -6.539 1.00 72.81 85 SER A C 1
ATOM 611 O O . SER A 1 85 ? 16.503 5.058 -7.041 1.00 72.81 85 SER A O 1
ATOM 613 N N . ALA A 1 86 ? 18.713 5.459 -7.108 1.00 74.94 86 ALA A N 1
ATOM 614 C CA . ALA A 1 86 ? 18.657 6.249 -8.338 1.00 74.94 86 ALA A CA 1
ATOM 615 C C . ALA A 1 86 ? 17.959 5.494 -9.483 1.00 74.94 86 ALA A C 1
ATOM 617 O O . ALA A 1 86 ? 17.242 6.098 -10.273 1.00 74.94 86 ALA A O 1
ATOM 618 N N . PHE A 1 87 ? 18.104 4.166 -9.522 1.00 77.00 87 PHE A N 1
ATOM 619 C CA . PHE A 1 87 ? 17.402 3.303 -10.468 1.00 77.00 87 PHE A CA 1
ATOM 620 C C . PHE A 1 87 ? 15.876 3.349 -10.294 1.00 77.00 87 PHE A C 1
ATOM 622 O O . PHE A 1 87 ? 15.154 3.546 -11.268 1.00 77.00 87 PHE A O 1
ATOM 629 N N . LEU A 1 88 ? 15.378 3.211 -9.060 1.00 74.38 88 LEU A N 1
ATOM 630 C CA . LEU A 1 88 ? 13.944 3.299 -8.762 1.00 74.38 88 LEU A CA 1
ATOM 631 C C . LEU A 1 88 ? 13.379 4.682 -9.105 1.00 74.38 88 LEU A C 1
ATOM 633 O O . LEU A 1 88 ? 12.276 4.770 -9.629 1.00 74.38 88 LEU A O 1
ATOM 637 N N . ARG A 1 89 ? 14.151 5.752 -8.882 1.00 76.38 89 ARG A N 1
ATOM 638 C CA . ARG A 1 89 ? 13.771 7.119 -9.283 1.00 76.38 89 ARG A CA 1
ATOM 639 C C . ARG A 1 89 ? 13.770 7.302 -10.800 1.00 76.38 89 ARG A C 1
ATOM 641 O O . ARG A 1 89 ? 12.892 7.965 -11.337 1.00 76.38 89 ARG A O 1
ATOM 648 N N . ALA A 1 90 ? 14.731 6.710 -11.506 1.00 79.94 90 ALA A N 1
ATOM 649 C CA . ALA A 1 90 ? 14.767 6.753 -12.965 1.00 79.94 90 ALA A CA 1
ATOM 650 C C . ALA A 1 90 ? 13.564 6.024 -13.583 1.00 79.94 90 ALA A C 1
ATOM 652 O O . ALA A 1 90 ? 13.021 6.476 -14.586 1.00 79.94 90 ALA A O 1
ATOM 653 N N . ALA A 1 91 ? 13.101 4.945 -12.947 1.00 79.62 91 ALA A N 1
ATOM 654 C CA . ALA A 1 91 ? 11.921 4.201 -13.378 1.00 79.62 91 ALA A CA 1
ATOM 655 C C . ALA A 1 91 ? 10.605 5.003 -13.290 1.00 79.62 91 ALA A C 1
ATOM 657 O O . ALA A 1 91 ? 9.608 4.568 -13.860 1.00 79.62 91 ALA A O 1
ATOM 658 N N . THR A 1 92 ? 10.588 6.159 -12.613 1.00 77.81 92 THR A N 1
ATOM 659 C CA . THR A 1 92 ? 9.419 7.053 -12.542 1.00 77.81 92 THR A CA 1
ATOM 660 C C . THR A 1 92 ? 9.523 8.273 -13.462 1.00 77.81 92 THR A C 1
ATOM 662 O O . THR A 1 92 ? 8.644 9.130 -13.424 1.00 77.81 92 THR A O 1
ATOM 665 N N . LEU A 1 93 ? 10.600 8.409 -14.244 1.00 83.75 93 LEU A N 1
ATOM 666 C CA . LEU A 1 93 ? 10.754 9.519 -15.188 1.00 83.75 93 LEU A CA 1
ATOM 667 C C . LEU A 1 93 ? 9.825 9.342 -16.401 1.00 83.75 93 LEU A C 1
ATOM 669 O O . LEU A 1 93 ? 9.638 8.209 -16.848 1.00 83.75 93 LEU A O 1
ATOM 673 N N . PRO A 1 94 ? 9.298 10.436 -16.986 1.00 80.56 94 PRO A N 1
ATOM 674 C CA . PRO A 1 94 ? 8.593 10.366 -18.264 1.00 80.56 94 PRO A CA 1
ATOM 675 C C . PRO A 1 94 ? 9.455 9.670 -19.329 1.00 80.56 94 PRO A C 1
ATOM 677 O O . PRO A 1 94 ? 10.636 9.989 -19.476 1.00 80.56 94 PRO A O 1
ATOM 680 N N . GLY A 1 95 ? 8.884 8.717 -20.062 1.00 80.00 95 GLY A N 1
ATOM 681 C CA . GLY A 1 95 ? 9.579 7.881 -21.042 1.00 80.00 95 GLY A CA 1
ATOM 682 C C . GLY A 1 95 ? 10.090 6.548 -20.484 1.00 80.00 95 GLY A C 1
ATOM 683 O O . GLY A 1 95 ? 10.376 5.632 -21.264 1.00 80.00 95 GLY A O 1
ATOM 684 N N . ALA A 1 96 ? 10.164 6.375 -19.159 1.00 81.19 96 ALA A N 1
ATOM 685 C CA . ALA A 1 96 ? 10.526 5.092 -18.554 1.00 81.19 96 ALA A CA 1
ATOM 686 C C . ALA A 1 96 ? 9.508 3.996 -18.910 1.00 81.19 96 ALA A C 1
ATOM 688 O O . ALA A 1 96 ? 9.881 2.841 -19.103 1.00 81.19 96 ALA A O 1
ATOM 689 N N . GLU A 1 97 ? 8.239 4.354 -19.097 1.00 76.44 97 GLU A N 1
ATOM 690 C CA . GLU A 1 97 ? 7.158 3.470 -19.531 1.00 76.44 97 GLU A CA 1
ATOM 691 C C . GLU A 1 97 ? 7.385 2.829 -20.909 1.00 76.44 97 GLU A C 1
ATOM 693 O O . GLU A 1 97 ? 6.845 1.757 -21.172 1.00 76.44 97 GLU A O 1
ATOM 698 N N . LEU A 1 98 ? 8.206 3.434 -21.775 1.00 80.06 98 LEU A N 1
ATOM 699 C CA . LEU A 1 98 ? 8.584 2.864 -23.073 1.00 80.06 98 LEU A CA 1
ATOM 700 C C . LEU A 1 98 ? 9.764 1.893 -22.942 1.00 80.06 98 LEU A C 1
ATOM 702 O O . LEU A 1 98 ? 9.851 0.894 -23.655 1.00 80.06 98 LEU A O 1
ATOM 706 N N . VAL A 1 99 ? 10.670 2.175 -22.006 1.00 77.94 99 VAL A N 1
ATOM 707 C CA . VAL A 1 99 ? 11.931 1.447 -21.816 1.00 77.94 99 VAL A CA 1
ATOM 708 C C . VAL A 1 99 ? 11.747 0.223 -20.914 1.00 77.94 99 VAL A C 1
ATOM 710 O O . VAL A 1 99 ? 12.263 -0.859 -21.205 1.00 77.94 99 VAL A O 1
ATOM 713 N N . LEU A 1 100 ? 10.979 0.360 -19.832 1.00 77.12 100 LEU A N 1
ATOM 714 C CA . LEU A 1 100 ? 10.753 -0.694 -18.844 1.00 77.12 100 LEU A CA 1
ATOM 715 C C . LEU A 1 100 ? 10.156 -1.973 -19.452 1.00 77.12 100 LEU A C 1
ATOM 717 O O . LEU A 1 100 ? 10.671 -3.044 -19.130 1.00 77.12 100 LEU A O 1
ATOM 721 N N . PRO A 1 101 ? 9.152 -1.936 -20.354 1.00 75.94 101 PRO A N 1
ATOM 722 C CA . PRO A 1 101 ? 8.621 -3.146 -20.978 1.00 75.94 101 PRO A CA 1
ATOM 723 C C . PRO A 1 101 ? 9.658 -3.880 -21.825 1.00 75.94 101 PRO A C 1
ATOM 725 O O . PRO A 1 101 ? 9.663 -5.109 -21.844 1.00 75.94 101 PRO A O 1
ATOM 728 N N . VAL A 1 102 ? 10.551 -3.143 -22.492 1.00 76.81 102 VAL A N 1
ATOM 729 C CA . VAL A 1 102 ? 11.622 -3.712 -23.318 1.00 76.81 102 VAL A CA 1
ATOM 730 C C . VAL A 1 102 ? 12.643 -4.420 -22.431 1.00 76.81 102 VAL A C 1
ATOM 732 O O . VAL A 1 102 ? 12.941 -5.591 -22.657 1.00 76.81 102 VAL A O 1
ATOM 735 N N . ILE A 1 103 ? 13.115 -3.764 -21.368 1.00 74.69 103 ILE A N 1
ATOM 736 C CA . ILE A 1 103 ? 14.085 -4.349 -20.426 1.00 74.69 103 ILE A CA 1
ATOM 737 C C . ILE A 1 103 ? 13.467 -5.516 -19.639 1.00 74.69 103 ILE A C 1
ATOM 739 O O . ILE A 1 103 ? 14.117 -6.537 -19.401 1.00 74.69 103 ILE A O 1
ATOM 743 N N . ALA A 1 104 ? 12.197 -5.397 -19.249 1.00 72.56 104 ALA A N 1
ATOM 744 C CA . ALA A 1 104 ? 11.480 -6.426 -18.505 1.00 72.56 104 ALA A CA 1
ATOM 745 C C . ALA A 1 104 ? 11.010 -7.597 -19.384 1.00 72.56 104 ALA A C 1
ATOM 747 O O . ALA A 1 104 ? 10.622 -8.641 -18.843 1.00 72.56 104 ALA A O 1
ATOM 748 N N . HIS A 1 105 ? 11.058 -7.464 -20.716 1.00 76.62 105 HIS A N 1
ATOM 749 C CA . HIS A 1 105 ? 10.608 -8.492 -21.647 1.00 76.62 105 HIS A CA 1
ATOM 750 C C . HIS A 1 105 ? 11.357 -9.810 -21.404 1.00 76.62 105 HIS A C 1
ATOM 752 O O . HIS A 1 105 ? 12.586 -9.842 -21.295 1.00 76.62 105 HIS A O 1
ATOM 758 N N . ARG A 1 106 ? 10.623 -10.932 -21.335 1.00 69.62 106 ARG A N 1
ATOM 759 C CA . ARG A 1 106 ? 11.187 -12.256 -20.994 1.00 69.62 106 ARG A CA 1
ATOM 760 C C . ARG A 1 106 ? 12.395 -12.622 -21.851 1.00 69.62 106 ARG A C 1
ATOM 762 O O . ARG A 1 106 ? 13.359 -13.170 -21.321 1.00 69.62 106 ARG A O 1
ATOM 769 N N . TRP A 1 107 ? 12.336 -12.302 -23.142 1.00 66.31 107 TRP A N 1
ATOM 770 C CA . TRP A 1 107 ? 13.419 -12.567 -24.085 1.00 66.31 107 TRP A CA 1
ATOM 771 C C . TRP A 1 107 ? 14.667 -11.735 -23.776 1.00 66.31 107 TRP A C 1
ATOM 773 O O . TRP A 1 107 ? 15.753 -12.298 -23.706 1.00 66.31 107 TRP A O 1
ATOM 783 N N . VAL A 1 108 ? 14.514 -10.441 -23.476 1.00 72.12 108 VAL A N 1
ATOM 784 C CA . VAL A 1 108 ? 15.632 -9.555 -23.110 1.00 72.12 108 VAL A CA 1
ATOM 785 C C . VAL A 1 108 ? 16.263 -10.011 -21.794 1.00 72.12 108 VAL A C 1
ATOM 787 O O . VAL A 1 108 ? 17.480 -10.152 -21.700 1.00 72.12 108 VAL A O 1
ATOM 790 N N . ARG A 1 109 ? 15.445 -10.385 -20.803 1.00 71.69 109 ARG A N 1
ATOM 791 C CA . ARG A 1 109 ? 15.930 -10.956 -19.535 1.00 71.69 109 ARG A CA 1
ATOM 792 C C . ARG A 1 109 ? 16.599 -12.325 -19.693 1.00 71.69 109 ARG A C 1
ATOM 794 O O . ARG A 1 109 ? 17.490 -12.664 -18.919 1.00 71.69 109 ARG A O 1
ATOM 801 N N . GLN A 1 110 ? 16.155 -13.163 -20.631 1.00 72.19 110 GLN A N 1
ATOM 802 C CA . GLN A 1 110 ? 16.805 -14.448 -20.920 1.00 72.19 110 GLN A CA 1
ATOM 803 C C . GLN A 1 110 ? 18.108 -14.266 -21.697 1.00 72.19 110 GLN A C 1
ATOM 805 O O . GLN A 1 110 ? 19.093 -14.915 -21.357 1.00 72.19 110 GLN A O 1
ATOM 810 N N . ALA A 1 111 ? 18.133 -13.372 -22.683 1.00 75.44 111 ALA A N 1
ATOM 811 C CA . ALA A 1 111 ? 19.334 -13.028 -23.431 1.00 75.44 111 ALA A CA 1
ATOM 812 C C . ALA A 1 111 ? 20.399 -12.425 -22.504 1.00 75.44 111 ALA A C 1
ATOM 814 O O . ALA A 1 111 ? 21.524 -12.912 -22.481 1.00 75.44 111 ALA A O 1
ATOM 815 N N . GLY A 1 112 ? 20.022 -11.463 -21.654 1.00 74.25 112 GLY A N 1
ATOM 816 C CA . GLY A 1 112 ? 20.922 -10.862 -20.666 1.00 74.25 112 GLY A CA 1
ATOM 817 C C . GLY A 1 112 ? 21.501 -11.876 -19.675 1.00 74.25 112 GLY A C 1
ATOM 818 O O . GLY A 1 112 ? 22.693 -11.833 -19.390 1.00 74.25 112 GLY A O 1
ATOM 819 N N . ARG A 1 113 ? 20.699 -12.848 -19.211 1.00 72.69 113 ARG A N 1
ATOM 820 C CA . ARG A 1 113 ? 21.196 -13.947 -18.360 1.00 72.69 113 ARG A CA 1
ATOM 821 C C . ARG A 1 113 ? 22.186 -14.851 -19.088 1.00 72.69 113 ARG A C 1
ATOM 823 O O . ARG A 1 113 ? 23.247 -15.118 -18.544 1.00 72.69 113 ARG A O 1
ATOM 830 N N . LYS A 1 114 ? 21.889 -15.261 -20.326 1.00 75.88 114 LYS A N 1
ATOM 831 C CA . LYS A 1 114 ? 22.802 -16.094 -21.130 1.00 75.88 114 LYS A CA 1
ATOM 832 C C . LYS A 1 114 ? 24.122 -15.386 -21.439 1.00 75.88 114 LYS A C 1
ATOM 834 O O . LYS A 1 114 ? 25.174 -16.014 -21.389 1.00 75.88 114 LYS A O 1
ATOM 839 N N . VAL A 1 115 ? 24.073 -14.089 -21.740 1.00 78.38 115 VAL A N 1
ATOM 840 C CA . VAL A 1 115 ? 25.272 -13.267 -21.962 1.00 78.38 115 VAL A CA 1
ATOM 841 C C . VAL A 1 115 ? 26.066 -13.119 -20.664 1.00 78.38 115 VAL A C 1
ATOM 843 O O . VAL A 1 115 ? 27.278 -13.301 -20.680 1.00 78.38 115 VAL A O 1
ATOM 846 N N . GLY A 1 116 ? 25.398 -12.876 -19.532 1.00 74.25 116 GLY A N 1
ATOM 847 C CA . GLY A 1 116 ? 26.042 -12.830 -18.217 1.00 74.25 116 GLY A CA 1
ATOM 848 C C . GLY A 1 116 ? 26.708 -14.154 -17.824 1.00 74.25 116 GLY A C 1
ATOM 849 O O . GLY A 1 116 ? 27.845 -14.160 -17.367 1.00 74.25 116 GLY A O 1
ATOM 850 N N . GLU A 1 117 ? 26.050 -15.287 -18.072 1.00 77.00 117 GLU A N 1
ATOM 851 C CA . GLU A 1 117 ? 26.620 -16.623 -17.852 1.00 77.00 117 GLU A CA 1
ATOM 852 C C . GLU A 1 117 ? 27.834 -16.893 -18.754 1.00 77.00 117 GLU A C 1
ATOM 854 O O . GLU A 1 117 ? 28.812 -17.491 -18.308 1.00 77.00 117 GLU A O 1
ATOM 859 N N . LEU A 1 118 ? 27.799 -16.444 -20.013 1.00 78.25 118 LEU A N 1
ATOM 860 C CA . LEU A 1 118 ? 28.919 -16.584 -20.947 1.00 78.25 118 LEU A CA 1
ATOM 861 C C . LEU A 1 118 ? 30.118 -15.722 -20.529 1.00 78.25 118 LEU A C 1
ATOM 863 O O . LEU A 1 118 ? 31.248 -16.200 -20.530 1.00 78.25 118 LEU A O 1
ATOM 867 N N . LEU A 1 119 ? 29.870 -14.476 -20.127 1.00 76.12 119 LEU A N 1
ATOM 868 C CA . LEU A 1 119 ? 30.895 -13.559 -19.629 1.00 76.12 119 LEU A CA 1
ATOM 869 C C . LEU A 1 119 ? 31.518 -14.055 -18.316 1.00 76.12 119 LEU A C 1
ATOM 871 O O . LEU A 1 119 ? 32.738 -14.019 -18.175 1.00 76.12 119 LEU A O 1
ATOM 875 N N . GLY A 1 120 ? 30.712 -14.621 -17.412 1.00 72.94 120 GLY A N 1
ATOM 876 C CA . GLY A 1 120 ? 31.207 -15.266 -16.194 1.00 72.94 120 GLY A CA 1
ATOM 877 C C . GLY A 1 120 ? 32.093 -16.483 -16.483 1.00 72.94 120 GLY A C 1
ATOM 878 O O . GLY A 1 120 ? 33.128 -16.655 -15.844 1.00 72.94 120 GLY A O 1
ATOM 879 N N . LYS A 1 121 ? 31.756 -17.289 -17.501 1.00 74.94 121 LYS A N 1
ATOM 880 C CA . LYS A 1 121 ? 32.611 -18.400 -17.970 1.00 74.94 121 LYS A CA 1
ATOM 881 C C . LYS A 1 121 ? 33.922 -17.930 -18.608 1.00 74.94 121 LYS A C 1
ATOM 883 O O . LYS A 1 121 ? 34.886 -18.686 -18.615 1.00 74.94 121 LYS A O 1
ATOM 888 N N . LEU A 1 122 ? 33.960 -16.702 -19.123 1.00 80.38 122 LEU A N 1
ATOM 889 C CA . LEU A 1 122 ? 35.150 -16.061 -19.692 1.00 80.38 122 LEU A CA 1
ATOM 890 C C . LEU A 1 122 ? 35.972 -15.282 -18.648 1.00 80.38 122 LEU A C 1
ATOM 892 O O . LEU A 1 122 ? 36.924 -14.598 -19.012 1.00 80.38 122 LEU A O 1
ATOM 896 N N . GLY A 1 123 ? 35.625 -15.379 -17.358 1.00 74.38 123 GLY A N 1
ATOM 897 C CA . GLY A 1 123 ? 36.356 -14.721 -16.271 1.00 74.38 123 GLY A CA 1
ATOM 898 C C . GLY A 1 123 ? 36.086 -13.219 -16.145 1.00 74.38 123 GLY A C 1
ATOM 899 O O . GLY A 1 123 ? 36.769 -12.542 -15.380 1.00 74.38 123 GLY A O 1
ATOM 900 N N . VAL A 1 124 ? 35.090 -12.688 -16.862 1.00 71.88 124 VAL A N 1
ATOM 901 C CA . VAL A 1 124 ? 34.653 -11.296 -16.721 1.00 71.88 124 VAL A CA 1
ATOM 902 C C . VAL A 1 124 ? 33.658 -11.227 -15.556 1.00 71.88 124 VAL A C 1
ATOM 904 O O . VAL A 1 124 ? 32.620 -11.890 -15.613 1.00 71.88 124 VAL A O 1
ATOM 907 N N . PRO A 1 125 ? 33.934 -10.460 -14.485 1.00 63.47 125 PRO A N 1
ATOM 908 C CA . PRO A 1 125 ? 33.050 -10.391 -13.329 1.00 63.47 125 PRO A CA 1
ATOM 909 C C . PRO A 1 125 ? 31.723 -9.735 -13.718 1.00 63.47 125 PRO A C 1
ATOM 911 O O . PRO A 1 125 ? 31.657 -8.542 -14.007 1.00 63.47 125 PRO A O 1
ATOM 914 N N . VAL A 1 126 ? 30.647 -10.521 -13.711 1.00 60.41 126 VAL A N 1
ATOM 915 C CA . VAL A 1 126 ? 29.284 -10.031 -13.937 1.00 60.41 126 VAL A CA 1
ATOM 916 C C . VAL A 1 126 ? 28.597 -9.888 -12.585 1.00 60.41 126 VAL A C 1
ATOM 918 O O . VAL A 1 126 ? 27.875 -10.772 -12.137 1.00 60.41 126 VAL A O 1
ATOM 921 N N . SER A 1 127 ? 28.842 -8.767 -11.913 1.00 59.41 127 SER A N 1
ATOM 922 C CA . SER A 1 127 ? 28.004 -8.317 -10.804 1.00 59.41 127 SER A CA 1
ATOM 923 C C . SER A 1 127 ? 27.717 -6.830 -10.982 1.00 59.41 127 SER A C 1
ATOM 925 O O . SER A 1 127 ? 28.654 -6.069 -11.237 1.00 59.41 127 SER A O 1
ATOM 927 N N . PRO A 1 128 ? 26.460 -6.369 -10.850 1.00 46.16 128 PRO A N 1
ATOM 928 C CA . PRO A 1 128 ? 26.244 -4.977 -10.518 1.00 46.16 128 PRO A CA 1
ATOM 929 C C . PRO A 1 128 ? 26.779 -4.805 -9.095 1.00 46.16 128 PRO A C 1
ATOM 931 O O . PRO A 1 128 ? 26.240 -5.380 -8.153 1.00 46.16 128 PRO A O 1
ATOM 934 N N . ALA A 1 129 ? 27.860 -4.048 -8.932 1.00 40.16 129 ALA A N 1
ATOM 935 C CA . ALA A 1 129 ? 28.308 -3.610 -7.620 1.00 40.16 129 ALA A CA 1
ATOM 936 C C . ALA A 1 129 ? 27.223 -2.708 -7.000 1.00 40.16 129 ALA A C 1
ATOM 938 O O . ALA A 1 129 ? 27.245 -1.490 -7.128 1.00 40.16 129 ALA A O 1
ATOM 939 N N . VAL A 1 130 ? 26.237 -3.331 -6.361 1.00 44.78 130 VAL A N 1
ATOM 940 C CA . VAL A 1 130 ? 25.301 -2.727 -5.413 1.00 44.78 130 VAL A CA 1
ATOM 941 C C . VAL A 1 130 ? 25.418 -3.582 -4.160 1.00 44.78 130 VAL A C 1
ATOM 943 O O . VAL A 1 130 ? 24.692 -4.553 -3.973 1.00 44.78 130 VAL A O 1
ATOM 946 N N . GLY A 1 131 ? 26.443 -3.295 -3.365 1.00 41.22 131 GLY A N 1
ATOM 947 C CA . GLY A 1 131 ? 26.796 -4.107 -2.204 1.00 41.22 131 GLY A CA 1
ATOM 948 C C . GLY A 1 131 ? 28.165 -3.759 -1.637 1.00 41.22 131 GLY A C 1
ATOM 949 O O . GLY A 1 131 ? 28.990 -4.645 -1.461 1.00 41.22 131 GLY A O 1
ATOM 950 N N . ALA A 1 132 ? 28.424 -2.472 -1.405 1.00 34.75 132 ALA A N 1
ATOM 951 C CA . ALA A 1 132 ? 29.561 -2.008 -0.611 1.00 34.75 132 ALA A CA 1
ATOM 952 C C . ALA A 1 132 ? 29.214 -0.661 0.042 1.00 34.75 132 ALA A C 1
ATOM 954 O O . ALA A 1 132 ? 29.743 0.376 -0.342 1.00 34.75 132 ALA A O 1
ATOM 955 N N . ALA A 1 133 ? 28.245 -0.695 0.958 1.00 35.19 133 ALA A N 1
ATOM 956 C CA . ALA A 1 133 ? 28.057 0.264 2.050 1.00 35.19 133 ALA A CA 1
ATOM 957 C C . ALA A 1 133 ? 26.916 -0.249 2.949 1.00 35.19 133 ALA A C 1
ATOM 959 O O . ALA A 1 133 ? 25.774 0.197 2.849 1.00 35.19 133 ALA A O 1
ATOM 960 N N . LEU A 1 134 ? 27.235 -1.253 3.766 1.00 38.12 134 LEU A N 1
ATOM 961 C CA . LEU A 1 134 ? 26.703 -1.403 5.119 1.00 38.12 134 LEU A CA 1
ATOM 962 C C . LEU A 1 134 ? 27.908 -1.352 6.054 1.00 38.12 134 LEU A C 1
ATOM 964 O O . LEU A 1 134 ? 28.922 -1.993 5.689 1.00 38.12 134 LEU A O 1
#

Secondary structure (DSSP, 8-state):
-TTTS----PPPTTSTTS---SS--SHHHHHHHHHHHHHHHT-S-EEEEEETHHHHHHHHHHHH-GGGEEEEEEES-SS-STTS-HHHHHTTSTTHHHHHHHHHSHHHHHHHHHHHHHHHHTT-----------